Protein AF-A0A5E4HGG9-F1 (afdb_monomer_lite)

Sequence (114 aa):
MRVQVVLLFLALVVYSSGCTEQEGAPNTVVNAMESGNPNACSDLKEDSIRDACYSAAAIGNLSVDYCMRVKSDQSRNICIMGVAIGTLDEGACGRISDANQQKSCRESVQAAHG

pLDDT: mean 83.94, std 16.41, range [47.72, 98.5]

Secondary structure (DSSP, 8-state):
-HHHHHHHHHHHHHHHT---------HHHHHHHHT--GGGGTT--SHHHHHHHHHHHHHHTT-HHHHTT--SHHHHHHHHHHHHHHHT-HHHHTT-SSHHHHHHHHHHHHHH--

Foldseek 3Di:
DVVVVVVVVVVVVVVVPPDDPPPDDPVLLVCLLVVLDLVSLPPDP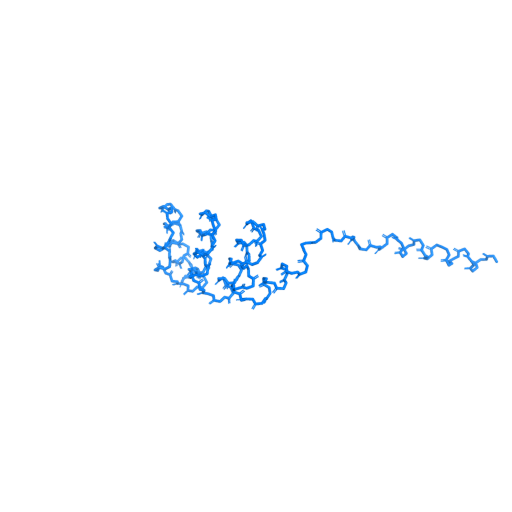DLVSSLVSLLSSCLVVLHLVSLVVRPDLVSSLVSLLSSCLSVLPLVSLVPRPDPVSSVVSNVNSVVSVD

Radius of gyration: 22.22 Å; chains: 1; bounding box: 48×50×53 Å

Structure (mmCIF, N/CA/C/O backbone):
data_AF-A0A5E4HGG9-F1
#
_entry.id   AF-A0A5E4HGG9-F1
#
loop_
_atom_site.group_PDB
_atom_site.id
_atom_site.type_symbol
_atom_site.label_atom_id
_atom_site.label_alt_id
_atom_site.label_comp_id
_atom_site.label_asym_id
_atom_site.label_entity_id
_atom_site.label_seq_id
_atom_site.pdbx_PDB_ins_code
_atom_site.Cartn_x
_atom_site.Cartn_y
_atom_site.Cartn_z
_atom_site.occupancy
_atom_site.B_iso_or_equiv
_atom_site.auth_seq_id
_atom_site.auth_comp_id
_atom_site.auth_asym_id
_atom_site.auth_atom_id
_atom_site.pdbx_PDB_model_num
ATOM 1 N N . MET A 1 1 ? 30.608 42.044 -39.232 1.00 50.75 1 MET A N 1
ATOM 2 C CA . MET A 1 1 ? 31.144 41.663 -37.903 1.00 50.75 1 MET A CA 1
ATOM 3 C C . MET A 1 1 ? 30.135 41.762 -36.756 1.00 50.75 1 MET A C 1
ATOM 5 O O . MET A 1 1 ? 30.133 40.858 -35.939 1.00 50.75 1 MET A O 1
ATOM 9 N N . ARG A 1 2 ? 29.248 42.772 -36.672 1.00 55.91 2 ARG A N 1
ATOM 10 C CA . ARG A 1 2 ? 28.297 42.896 -35.537 1.00 55.91 2 ARG A CA 1
ATOM 11 C C . ARG A 1 2 ? 27.174 41.844 -35.506 1.00 55.91 2 ARG A C 1
ATOM 13 O O . ARG A 1 2 ? 26.787 41.419 -34.430 1.00 55.91 2 ARG A O 1
ATOM 20 N N . VAL A 1 3 ? 26.707 41.372 -36.665 1.00 52.34 3 VAL A N 1
ATOM 21 C CA . VAL A 1 3 ? 25.608 40.384 -36.759 1.00 52.34 3 VAL A CA 1
ATOM 22 C C . VAL A 1 3 ? 26.063 38.962 -36.39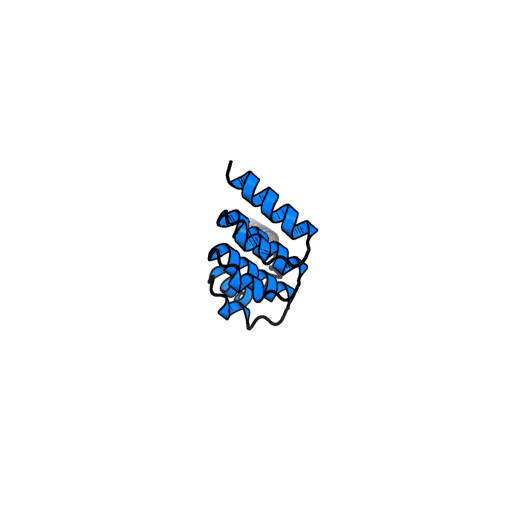6 1.00 52.34 3 VAL A C 1
ATOM 24 O O . VAL A 1 3 ? 25.344 38.245 -35.711 1.00 52.34 3 VAL A O 1
ATOM 27 N N . GLN A 1 4 ? 27.286 38.570 -36.776 1.00 51.69 4 GLN A N 1
ATOM 28 C CA . GLN A 1 4 ? 27.845 37.248 -36.446 1.00 51.69 4 GLN A CA 1
ATOM 29 C C . GLN A 1 4 ? 28.093 37.064 -34.942 1.00 51.69 4 GLN A C 1
ATOM 31 O O . GLN A 1 4 ? 27.895 35.971 -34.427 1.00 51.69 4 GLN A O 1
ATOM 36 N N . VAL A 1 5 ? 28.477 38.129 -34.230 1.00 58.06 5 VAL A N 1
ATOM 37 C CA . VAL A 1 5 ? 28.688 38.079 -32.774 1.00 58.06 5 VAL A CA 1
ATOM 38 C C . VAL A 1 5 ? 27.352 37.918 -32.042 1.00 58.06 5 VAL A C 1
ATOM 40 O O . VAL A 1 5 ? 27.247 37.083 -31.153 1.00 58.06 5 VAL A O 1
ATOM 43 N N . VAL A 1 6 ? 26.302 38.630 -32.468 1.00 59.97 6 VAL A N 1
ATOM 44 C CA . VAL A 1 6 ? 24.954 38.511 -31.879 1.00 59.97 6 VAL A CA 1
ATOM 45 C C . VAL A 1 6 ? 24.383 37.098 -32.053 1.00 59.97 6 VAL A C 1
ATOM 47 O O . VAL A 1 6 ? 23.815 36.554 -31.111 1.00 59.97 6 VAL A O 1
ATOM 50 N N . LEU A 1 7 ? 24.594 36.464 -33.212 1.00 57.25 7 LEU A N 1
ATOM 51 C CA . LEU A 1 7 ? 24.141 35.090 -33.465 1.00 57.25 7 LEU A CA 1
ATOM 52 C C . LEU A 1 7 ? 24.862 34.049 -32.590 1.00 57.25 7 LEU A C 1
ATOM 54 O O . LEU A 1 7 ? 24.225 33.110 -32.119 1.00 57.25 7 LEU A O 1
ATOM 58 N N . LEU A 1 8 ? 26.159 34.234 -32.322 1.00 59.91 8 LEU A N 1
ATOM 59 C CA . LEU A 1 8 ? 26.933 33.342 -31.448 1.00 59.91 8 LEU A CA 1
ATOM 60 C C . LEU A 1 8 ? 26.523 33.466 -29.973 1.00 59.91 8 LEU A C 1
ATOM 62 O O . LEU A 1 8 ? 26.427 32.458 -29.277 1.00 59.91 8 LEU A O 1
ATOM 66 N N . PHE A 1 9 ? 26.227 34.680 -29.504 1.00 61.81 9 PHE A N 1
ATOM 67 C CA . PHE A 1 9 ? 25.730 34.891 -28.141 1.00 61.81 9 PHE A CA 1
ATOM 68 C C . PHE A 1 9 ? 24.326 34.309 -27.938 1.00 61.81 9 PHE A C 1
ATOM 70 O O . PHE A 1 9 ? 24.077 33.684 -26.912 1.00 61.81 9 PHE A O 1
ATOM 77 N N . LEU A 1 10 ? 23.427 34.441 -28.920 1.00 60.06 10 LEU A N 1
ATOM 78 C CA . LEU A 1 10 ? 22.092 33.837 -28.846 1.00 60.06 10 LEU A CA 1
ATOM 79 C C . LEU A 1 10 ? 22.155 32.302 -28.819 1.00 60.06 10 LEU A C 1
ATOM 81 O O . LEU A 1 10 ? 21.431 31.683 -28.046 1.00 60.06 10 LEU A O 1
ATOM 85 N N . ALA A 1 11 ? 23.060 31.689 -29.587 1.00 60.66 11 ALA A N 1
ATOM 86 C CA . ALA A 1 11 ? 23.258 30.239 -29.568 1.00 60.66 11 ALA A CA 1
ATOM 87 C C . ALA A 1 11 ? 23.762 29.722 -28.204 1.00 60.66 11 ALA A C 1
ATOM 89 O O . ALA A 1 11 ? 23.325 28.668 -27.750 1.00 60.66 11 ALA A O 1
ATOM 90 N N . LEU A 1 12 ? 24.626 30.480 -27.517 1.00 59.38 12 LEU A N 1
ATOM 91 C CA . LEU A 1 12 ? 25.110 30.138 -26.172 1.00 59.38 12 LEU A CA 1
ATOM 92 C C . LEU A 1 12 ? 24.018 30.260 -25.100 1.00 59.38 12 LEU A C 1
ATOM 94 O O . LEU A 1 12 ? 23.966 29.432 -24.195 1.00 59.38 12 LEU A O 1
ATOM 98 N N . VAL A 1 13 ? 23.119 31.243 -25.222 1.00 59.41 13 VAL A N 1
ATOM 99 C CA . VAL A 1 13 ? 21.972 31.402 -24.308 1.00 59.41 13 VAL A CA 1
ATOM 100 C C . VAL A 1 13 ? 20.960 30.265 -24.488 1.00 59.41 13 VAL A C 1
ATOM 102 O O . VAL A 1 13 ? 20.422 29.765 -23.499 1.00 59.41 13 VAL A O 1
ATOM 105 N N . VAL A 1 14 ? 20.744 29.805 -25.727 1.00 58.41 14 VAL A N 1
ATOM 106 C CA . VAL A 1 14 ? 19.931 28.611 -26.029 1.00 58.41 14 VAL A CA 1
ATOM 107 C C . VAL A 1 14 ? 20.588 27.342 -25.469 1.00 58.41 14 VAL A C 1
ATOM 109 O O . VAL A 1 14 ? 19.897 26.478 -24.941 1.00 58.41 14 VAL A O 1
ATOM 112 N N . TYR A 1 15 ? 21.922 27.256 -25.490 1.00 58.97 15 TYR A N 1
ATOM 113 C CA . TYR A 1 15 ? 22.666 26.136 -24.901 1.00 58.97 15 TYR A CA 1
ATOM 114 C C . TYR A 1 15 ? 22.587 26.107 -23.362 1.00 58.97 15 TYR A C 1
ATOM 116 O O . TYR A 1 15 ? 22.478 25.038 -22.771 1.00 58.97 15 TYR A O 1
ATOM 124 N N . SER A 1 16 ? 22.577 27.267 -22.692 1.00 56.78 16 SER A N 1
ATOM 125 C CA . SER A 1 16 ? 22.433 27.351 -21.227 1.00 56.78 16 SER A CA 1
ATOM 126 C C . SER A 1 16 ? 20.990 27.252 -20.723 1.00 56.78 16 SER A C 1
ATOM 128 O O . SER A 1 16 ? 20.773 27.173 -19.518 1.00 56.78 16 SER A O 1
ATOM 130 N N . SER A 1 17 ? 20.003 27.298 -21.622 1.00 55.00 17 SER A N 1
ATOM 131 C CA . SER A 1 17 ? 18.585 27.078 -21.303 1.00 55.00 17 SER A CA 1
ATOM 132 C C . SER A 1 17 ? 18.118 25.663 -21.650 1.00 55.00 17 SER A C 1
ATOM 134 O O . SER A 1 17 ? 16.919 25.388 -21.613 1.00 55.00 17 SER A O 1
ATOM 136 N N . GLY A 1 18 ? 19.060 24.749 -21.920 1.00 56.97 18 GLY A N 1
ATOM 137 C CA . GLY A 1 18 ? 18.787 23.320 -21.960 1.00 56.97 18 GLY A CA 1
ATOM 138 C C . GLY A 1 18 ? 18.198 22.868 -20.627 1.00 56.97 18 GLY A C 1
ATOM 139 O O . GLY A 1 18 ? 18.915 22.727 -19.636 1.00 56.97 18 GLY A O 1
ATOM 140 N N . CYS A 1 19 ? 16.877 22.680 -20.596 1.00 59.19 19 CYS A N 1
ATOM 141 C CA . CYS A 1 19 ? 16.211 21.949 -19.534 1.00 59.19 19 CYS A CA 1
ATOM 142 C C . CYS A 1 19 ? 16.890 20.587 -19.400 1.00 59.19 19 CYS A C 1
ATOM 144 O O . CYS A 1 19 ? 17.190 19.927 -20.393 1.00 59.19 19 CYS A O 1
ATOM 146 N N . THR A 1 20 ? 17.163 20.241 -18.150 1.00 55.56 20 THR A N 1
ATOM 147 C CA . THR A 1 20 ? 17.889 19.066 -17.690 1.00 55.56 20 THR A CA 1
ATOM 148 C C . THR A 1 20 ? 17.561 17.833 -18.522 1.00 55.56 20 THR A C 1
ATOM 150 O O . THR A 1 20 ? 16.386 17.499 -18.681 1.00 55.56 20 THR A O 1
ATOM 153 N N . GLU A 1 21 ? 18.593 17.136 -18.992 1.00 49.59 21 GLU A N 1
ATOM 154 C CA . GLU A 1 21 ? 18.494 15.728 -19.351 1.00 49.59 21 GLU A CA 1
ATOM 155 C C . GLU A 1 21 ? 17.929 15.025 -18.117 1.00 49.59 21 GLU A C 1
ATOM 157 O O . GLU A 1 21 ? 18.571 14.895 -17.075 1.00 49.59 21 GLU A O 1
ATOM 162 N N . GLN A 1 22 ? 16.630 14.767 -18.179 1.00 47.72 22 GLN A N 1
ATOM 163 C CA . GLN A 1 22 ? 15.911 14.096 -17.132 1.00 47.72 22 GLN A CA 1
ATOM 164 C C . GLN A 1 22 ? 16.450 12.672 -17.161 1.00 47.72 22 GLN A C 1
ATOM 166 O O . GLN A 1 22 ? 16.086 11.885 -18.032 1.00 47.72 22 GLN A O 1
ATOM 171 N N . GLU A 1 23 ? 17.298 12.340 -16.189 1.00 52.84 23 GLU A N 1
ATOM 172 C CA . GLU A 1 23 ? 17.453 10.983 -15.657 1.00 52.84 23 GLU A CA 1
ATOM 173 C C . GLU A 1 23 ? 16.082 10.580 -15.067 1.00 52.84 23 GLU A C 1
ATOM 175 O O . GLU A 1 23 ? 15.874 10.467 -13.861 1.00 52.84 23 GLU A O 1
ATOM 180 N N . GLY A 1 24 ? 15.070 10.544 -15.930 1.00 56.66 24 GLY A N 1
ATOM 181 C CA . GLY A 1 24 ? 13.685 10.283 -15.617 1.00 56.66 24 GLY A CA 1
ATOM 182 C C . GLY A 1 24 ? 13.454 8.800 -15.670 1.00 56.66 24 GLY A C 1
ATOM 183 O O . GLY A 1 24 ? 14.034 8.097 -16.500 1.00 56.66 24 GLY A O 1
ATOM 184 N N . ALA A 1 25 ? 12.570 8.334 -14.794 1.00 57.16 25 ALA A N 1
ATOM 185 C CA . ALA A 1 25 ? 12.053 6.983 -14.867 1.00 57.16 25 ALA A CA 1
ATOM 186 C C . ALA A 1 25 ? 11.688 6.639 -16.329 1.00 57.16 25 ALA A C 1
ATOM 188 O O . ALA A 1 25 ? 11.099 7.477 -17.019 1.00 57.16 25 ALA A O 1
ATOM 189 N N . PRO A 1 26 ? 12.043 5.438 -16.820 1.00 66.69 26 PRO A N 1
ATOM 190 C CA . PRO A 1 26 ? 11.797 5.068 -18.207 1.00 66.69 26 PRO A CA 1
ATOM 191 C C . PRO A 1 26 ? 10.314 5.244 -18.552 1.00 66.69 26 PRO A C 1
ATOM 193 O O . PRO A 1 26 ? 9.456 4.939 -17.726 1.00 66.69 26 PRO A O 1
ATOM 196 N N . ASN A 1 27 ? 10.000 5.691 -19.775 1.00 68.62 27 ASN A N 1
ATOM 197 C CA . ASN A 1 27 ? 8.626 5.982 -20.230 1.00 68.62 27 ASN A CA 1
ATOM 198 C C . ASN A 1 27 ? 7.630 4.840 -19.950 1.00 68.62 27 ASN A C 1
ATOM 200 O O . ASN A 1 27 ? 6.442 5.072 -19.756 1.00 68.62 27 ASN A O 1
ATOM 204 N N . THR A 1 28 ? 8.112 3.598 -19.884 1.00 68.62 28 THR A N 1
ATOM 205 C CA . THR A 1 28 ? 7.324 2.420 -19.501 1.00 68.62 28 THR A CA 1
ATOM 206 C C . THR A 1 28 ? 6.730 2.520 -18.094 1.00 68.62 28 THR A C 1
ATOM 208 O O . THR A 1 28 ? 5.618 2.057 -17.877 1.00 68.62 28 THR A O 1
ATOM 211 N N . VAL A 1 29 ? 7.444 3.130 -17.145 1.00 70.50 29 VAL A N 1
ATOM 212 C CA . VAL A 1 29 ? 6.993 3.356 -15.763 1.00 70.50 29 VAL A CA 1
ATOM 213 C C . VAL A 1 29 ? 5.874 4.386 -15.729 1.00 70.50 29 VAL A C 1
ATOM 215 O O . VAL A 1 29 ? 4.842 4.140 -15.110 1.00 70.50 29 VAL A O 1
ATOM 218 N N . VAL A 1 30 ? 6.063 5.507 -16.431 1.00 73.75 30 VAL A N 1
ATOM 219 C CA . VAL A 1 30 ? 5.064 6.580 -16.526 1.00 73.75 30 VAL A CA 1
ATOM 220 C C . VAL A 1 30 ? 3.784 6.038 -17.156 1.00 73.75 30 VAL A C 1
ATOM 222 O O . VAL A 1 30 ? 2.721 6.124 -16.551 1.00 73.75 30 VAL A O 1
ATOM 225 N N . ASN A 1 31 ? 3.902 5.344 -18.289 1.00 75.75 31 ASN A N 1
ATOM 226 C CA . ASN A 1 31 ? 2.760 4.730 -18.962 1.00 75.75 31 ASN A CA 1
ATOM 227 C C . ASN A 1 31 ? 2.037 3.706 -18.073 1.00 75.75 31 ASN A C 1
ATOM 229 O O . ASN A 1 31 ? 0.810 3.642 -18.081 1.00 75.75 31 ASN A O 1
ATOM 233 N N . ALA A 1 32 ? 2.775 2.898 -17.303 1.00 74.00 32 ALA A N 1
ATOM 234 C CA . ALA A 1 32 ? 2.167 1.918 -16.408 1.00 74.00 32 ALA A CA 1
ATOM 235 C C . ALA A 1 32 ? 1.355 2.601 -15.293 1.00 74.00 32 ALA A C 1
ATOM 237 O O . ALA A 1 32 ? 0.219 2.198 -15.045 1.00 74.00 32 ALA A O 1
ATOM 238 N N . MET A 1 33 ? 1.889 3.666 -14.687 1.00 76.75 33 MET A N 1
ATOM 239 C CA . MET A 1 33 ? 1.196 4.445 -13.652 1.00 76.75 33 MET A CA 1
ATOM 240 C C . MET A 1 33 ? -0.018 5.206 -14.201 1.00 76.75 33 MET A C 1
ATOM 242 O O . MET A 1 33 ? -1.084 5.173 -13.591 1.00 76.75 33 MET A O 1
ATOM 246 N N . GLU A 1 34 ? 0.114 5.845 -15.365 1.00 77.50 34 GLU A N 1
ATOM 247 C CA . GLU A 1 34 ? -0.961 6.617 -16.004 1.00 77.50 34 GLU A CA 1
ATOM 248 C C . GLU A 1 34 ? -2.088 5.736 -16.544 1.00 77.50 34 GLU A C 1
ATOM 250 O O . GLU A 1 34 ? -3.242 6.159 -16.584 1.00 77.50 34 GLU A O 1
ATOM 255 N N . SER A 1 35 ? -1.783 4.495 -16.933 1.00 78.81 35 SER A N 1
ATOM 256 C CA . SER A 1 35 ? -2.795 3.583 -17.470 1.00 78.81 35 SER A CA 1
ATOM 257 C C . SER A 1 35 ? -3.882 3.209 -16.458 1.00 78.81 35 SER A C 1
ATOM 259 O O . SER A 1 35 ? -4.934 2.713 -16.860 1.00 78.81 35 SER A O 1
ATOM 261 N N . GLY A 1 36 ? -3.607 3.345 -15.153 1.00 76.75 36 GLY A N 1
ATOM 262 C CA . GLY A 1 36 ? -4.458 2.816 -14.085 1.00 76.75 36 GLY A CA 1
ATOM 263 C C . GLY A 1 36 ? -4.661 1.295 -14.155 1.00 76.75 36 GLY A C 1
ATOM 264 O O . GLY A 1 36 ? -5.455 0.749 -13.393 1.00 76.75 36 GLY A O 1
ATOM 265 N N . ASN A 1 37 ? -3.966 0.594 -15.057 1.00 84.56 37 ASN A N 1
ATOM 266 C CA . ASN A 1 37 ? -4.098 -0.837 -15.262 1.00 84.56 37 ASN A CA 1
ATOM 267 C C . ASN A 1 37 ? -3.053 -1.562 -14.403 1.00 84.56 37 ASN A C 1
ATOM 269 O O . ASN A 1 37 ? -1.865 -1.529 -14.732 1.00 84.56 37 ASN A O 1
ATOM 273 N N . PRO A 1 38 ? -3.457 -2.291 -13.348 1.00 83.31 38 PRO A N 1
ATOM 274 C CA . PRO A 1 38 ? -2.508 -2.973 -12.470 1.00 83.31 38 PRO A CA 1
ATOM 275 C C . PRO A 1 38 ? -1.678 -4.028 -13.212 1.00 83.31 38 PRO A C 1
ATOM 277 O O . PRO A 1 38 ? -0.575 -4.352 -12.784 1.00 83.31 38 PRO A O 1
ATOM 280 N N . ASN A 1 39 ? -2.163 -4.574 -14.330 1.00 87.81 39 ASN A N 1
ATOM 281 C CA . ASN A 1 39 ? -1.402 -5.563 -15.090 1.00 87.81 39 ASN A CA 1
ATOM 282 C C . ASN A 1 39 ? -0.199 -4.940 -15.811 1.00 87.81 39 ASN A C 1
ATOM 284 O O . ASN A 1 39 ? 0.771 -5.643 -16.045 1.00 87.81 39 ASN A O 1
ATOM 288 N N . ALA A 1 40 ? -0.202 -3.633 -16.096 1.00 88.88 40 ALA A N 1
ATOM 289 C CA . ALA A 1 40 ? 0.973 -2.963 -16.655 1.00 88.88 40 ALA A CA 1
ATOM 290 C C . ALA A 1 40 ? 2.142 -2.899 -15.651 1.00 88.88 40 ALA A C 1
ATOM 292 O O . ALA A 1 40 ? 3.301 -2.793 -16.044 1.00 88.88 40 ALA A O 1
ATOM 293 N N . CYS A 1 41 ? 1.854 -2.998 -14.348 1.00 91.06 41 CYS A N 1
ATOM 294 C CA . CYS A 1 41 ? 2.870 -2.952 -13.304 1.00 91.06 41 CYS A CA 1
ATOM 295 C C . CYS A 1 41 ? 3.662 -4.264 -13.179 1.00 91.06 41 CYS A C 1
ATOM 297 O O . CYS A 1 41 ? 4.781 -4.241 -12.671 1.00 91.06 41 CYS A O 1
ATOM 299 N N . SER A 1 42 ? 3.130 -5.416 -13.614 1.00 90.75 42 SER A N 1
ATOM 300 C CA . SER A 1 42 ? 3.781 -6.719 -13.380 1.00 90.75 42 SER A CA 1
ATOM 301 C C . SER A 1 42 ? 5.159 -6.841 -14.019 1.00 90.75 42 SER A C 1
ATOM 303 O O . SER A 1 42 ? 6.016 -7.545 -13.486 1.00 90.75 42 SER A O 1
ATOM 305 N N . ASP A 1 43 ? 5.376 -6.124 -15.117 1.00 88.88 43 ASP A N 1
ATOM 306 C CA . ASP A 1 43 ? 6.583 -6.232 -15.936 1.00 88.88 43 ASP A CA 1
ATOM 307 C C . ASP A 1 43 ? 7.722 -5.335 -15.420 1.00 88.88 43 ASP A C 1
ATOM 309 O O . ASP A 1 43 ? 8.854 -5.380 -15.913 1.00 88.88 43 ASP A O 1
ATOM 313 N N . LEU A 1 44 ? 7.446 -4.528 -14.389 1.00 88.19 44 LEU A N 1
ATOM 314 C CA . LEU A 1 44 ? 8.418 -3.644 -13.760 1.00 88.19 44 LEU A CA 1
ATOM 315 C C . LEU A 1 44 ? 9.375 -4.449 -12.868 1.00 88.19 44 LEU A C 1
ATOM 317 O O . LEU A 1 44 ? 8.981 -5.101 -11.894 1.00 88.19 44 LEU A O 1
ATOM 321 N N . LYS A 1 45 ? 10.666 -4.388 -13.215 1.00 89.12 45 LYS A N 1
ATOM 322 C CA . LYS A 1 45 ? 11.729 -5.155 -12.547 1.00 89.12 45 LYS A CA 1
ATOM 323 C C . LYS A 1 45 ? 12.061 -4.635 -11.155 1.00 89.12 45 LYS A C 1
ATOM 325 O O . LYS A 1 45 ? 12.359 -5.431 -10.271 1.00 89.12 45 LYS A O 1
ATOM 330 N N . GLU A 1 46 ? 12.046 -3.319 -10.972 1.00 90.00 46 GLU A N 1
ATOM 331 C CA . GLU A 1 46 ? 12.395 -2.711 -9.693 1.00 90.00 46 GLU A CA 1
ATOM 332 C C . GLU A 1 46 ? 11.200 -2.773 -8.739 1.00 90.00 46 GLU A C 1
ATOM 334 O O . GLU A 1 46 ? 10.120 -2.266 -9.046 1.00 90.00 46 GLU A O 1
ATOM 339 N N . ASP A 1 47 ? 11.391 -3.419 -7.587 1.00 91.81 47 ASP A N 1
ATOM 340 C CA . ASP A 1 47 ? 10.314 -3.690 -6.632 1.00 91.81 47 ASP A CA 1
ATOM 341 C C . ASP A 1 47 ? 9.677 -2.399 -6.094 1.00 91.81 47 ASP A C 1
ATOM 343 O O . ASP A 1 47 ? 8.455 -2.324 -6.026 1.00 91.81 47 ASP A O 1
ATOM 347 N N . SER A 1 48 ? 10.475 -1.368 -5.802 1.00 91.06 48 SER A N 1
ATOM 348 C CA . SER A 1 48 ? 10.010 -0.041 -5.361 1.00 91.06 48 SER A CA 1
ATOM 349 C C . SER A 1 48 ? 9.096 0.625 -6.399 1.00 91.06 48 SER A C 1
ATOM 351 O O . SER A 1 48 ? 8.006 1.093 -6.068 1.00 91.06 48 SER A O 1
ATOM 353 N N . ILE A 1 49 ? 9.514 0.629 -7.667 1.00 90.38 49 ILE A N 1
ATOM 354 C CA . ILE A 1 49 ? 8.772 1.222 -8.784 1.00 90.38 49 ILE A CA 1
ATOM 355 C C . ILE A 1 49 ? 7.494 0.428 -9.045 1.00 90.38 49 ILE A C 1
ATOM 357 O O . ILE A 1 49 ? 6.424 1.005 -9.244 1.00 90.38 49 ILE A O 1
ATOM 361 N N . ARG A 1 50 ? 7.586 -0.903 -9.021 1.00 92.94 50 ARG A N 1
ATOM 362 C CA . ARG A 1 50 ? 6.430 -1.776 -9.204 1.00 92.94 50 ARG A CA 1
ATOM 363 C C . ARG A 1 50 ? 5.391 -1.578 -8.103 1.00 92.94 50 ARG A C 1
ATOM 365 O O . ARG A 1 50 ? 4.203 -1.467 -8.397 1.00 92.94 50 ARG A O 1
ATOM 372 N N . ASP A 1 51 ? 5.833 -1.511 -6.855 1.00 95.44 51 ASP A N 1
ATOM 373 C CA . ASP A 1 51 ? 4.982 -1.279 -5.690 1.00 95.44 51 ASP A CA 1
ATOM 374 C C . ASP A 1 51 ? 4.300 0.098 -5.764 1.00 95.44 51 ASP A C 1
ATOM 376 O O . ASP A 1 51 ? 3.097 0.211 -5.507 1.00 95.44 51 ASP A O 1
ATOM 380 N N . ALA A 1 52 ? 5.028 1.136 -6.192 1.00 92.81 52 ALA A N 1
ATOM 381 C CA . ALA A 1 52 ? 4.459 2.458 -6.450 1.00 92.81 52 ALA A CA 1
ATOM 382 C C . ALA A 1 52 ? 3.409 2.426 -7.575 1.00 92.81 52 ALA A C 1
ATOM 384 O O . ALA A 1 52 ? 2.346 3.026 -7.433 1.00 92.81 52 ALA A O 1
ATOM 385 N N . CYS A 1 53 ? 3.661 1.678 -8.654 1.00 94.62 53 CYS A N 1
ATOM 386 C CA . CYS A 1 53 ? 2.716 1.503 -9.757 1.00 94.62 53 CYS A CA 1
ATOM 387 C C . CYS A 1 53 ? 1.414 0.838 -9.297 1.00 94.62 53 CYS A C 1
ATOM 389 O O . CYS A 1 53 ? 0.329 1.367 -9.540 1.00 94.62 53 CYS A O 1
ATOM 391 N N . TYR A 1 54 ? 1.505 -0.276 -8.561 1.00 96.25 54 TYR A N 1
ATOM 392 C CA . TYR A 1 54 ? 0.322 -0.927 -7.995 1.00 96.25 54 TYR A CA 1
ATOM 393 C C . TYR A 1 54 ? -0.436 -0.014 -7.032 1.00 96.25 54 TYR A C 1
ATOM 395 O O . TYR A 1 54 ? -1.664 -0.015 -7.044 1.00 96.25 54 TYR A O 1
ATOM 403 N N . SER A 1 55 ? 0.279 0.788 -6.241 1.00 95.12 55 SER A N 1
ATOM 404 C CA . SER A 1 55 ? -0.342 1.737 -5.314 1.00 95.12 55 SER A CA 1
ATOM 405 C C . SER A 1 55 ? -1.086 2.855 -6.045 1.00 95.12 55 SER A C 1
ATOM 407 O O . SER A 1 55 ? -2.221 3.168 -5.693 1.00 95.12 55 SER A O 1
ATOM 409 N N . ALA A 1 56 ? -0.492 3.411 -7.102 1.00 93.69 56 ALA A N 1
ATOM 410 C CA . ALA A 1 56 ? -1.141 4.408 -7.946 1.00 93.69 56 ALA A CA 1
ATOM 411 C C . ALA A 1 56 ? -2.395 3.836 -8.626 1.00 93.69 56 ALA A C 1
ATOM 413 O O . ALA A 1 56 ? -3.458 4.453 -8.571 1.00 93.69 56 ALA A O 1
ATOM 414 N N . ALA A 1 57 ? -2.306 2.625 -9.189 1.00 94.38 57 ALA A N 1
ATOM 415 C CA . ALA A 1 57 ? -3.453 1.941 -9.779 1.00 94.38 57 ALA A CA 1
ATOM 416 C C . ALA A 1 57 ? -4.553 1.666 -8.738 1.00 94.38 57 ALA A C 1
ATOM 418 O O . ALA A 1 57 ? -5.731 1.860 -9.029 1.00 94.38 57 ALA A O 1
ATOM 419 N N . ALA A 1 58 ? -4.191 1.249 -7.522 1.00 96.00 58 ALA A N 1
ATOM 420 C CA . ALA A 1 58 ? -5.136 1.014 -6.434 1.00 96.00 58 ALA A CA 1
ATOM 421 C C . ALA A 1 58 ? -5.900 2.280 -6.047 1.00 96.00 58 ALA A C 1
ATOM 423 O O . ALA A 1 58 ? -7.122 2.244 -5.962 1.00 96.00 58 ALA A O 1
ATOM 424 N N . ILE A 1 59 ? -5.194 3.397 -5.857 1.00 93.81 59 ILE A N 1
ATOM 425 C CA . ILE A 1 59 ? -5.798 4.680 -5.481 1.00 93.81 59 ILE A CA 1
ATOM 426 C C . ILE A 1 59 ? -6.658 5.221 -6.626 1.00 93.81 59 ILE A C 1
ATOM 428 O O . ILE A 1 59 ? -7.802 5.599 -6.397 1.00 93.81 59 ILE A O 1
ATOM 432 N N . GLY A 1 60 ? -6.152 5.199 -7.863 1.00 92.12 60 GLY A N 1
ATOM 433 C CA . GLY A 1 60 ? -6.886 5.689 -9.033 1.00 92.12 60 GLY A CA 1
ATOM 434 C C . GLY A 1 60 ? -8.169 4.907 -9.328 1.00 92.12 60 GLY A C 1
ATOM 435 O O . GLY A 1 60 ? -9.141 5.485 -9.804 1.00 92.12 60 GLY A O 1
ATOM 436 N N . ASN A 1 61 ? -8.197 3.610 -9.005 1.00 93.62 61 ASN A N 1
ATOM 437 C CA . ASN A 1 61 ? -9.380 2.758 -9.168 1.00 93.62 61 ASN A CA 1
ATOM 438 C C . ASN A 1 61 ? -10.161 2.539 -7.866 1.00 93.62 61 ASN A C 1
ATOM 440 O O . ASN A 1 61 ? -11.137 1.790 -7.872 1.00 93.62 61 ASN A O 1
ATOM 444 N N . LEU A 1 62 ? -9.716 3.126 -6.750 1.00 95.31 62 LEU A N 1
ATOM 445 C CA . LEU A 1 62 ? -10.274 2.899 -5.416 1.00 95.31 62 LEU A CA 1
ATOM 446 C C . LEU A 1 62 ? -10.405 1.401 -5.057 1.00 95.31 62 LEU A C 1
ATOM 448 O O . LEU A 1 62 ? -11.383 0.966 -4.453 1.00 95.31 62 LEU A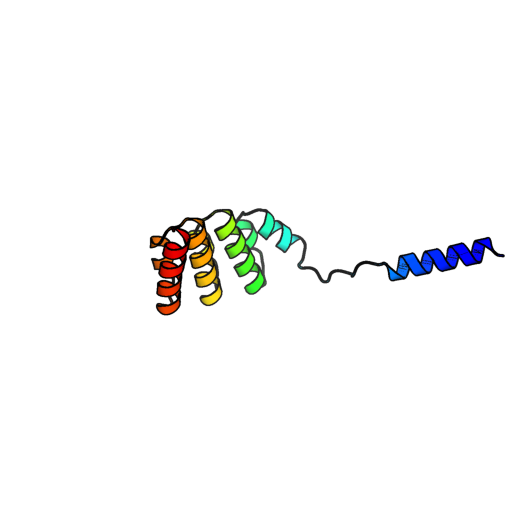 O 1
ATOM 452 N N . SER A 1 63 ? -9.413 0.589 -5.440 1.00 95.81 63 SER A N 1
ATOM 453 C CA . SER A 1 63 ? -9.428 -0.868 -5.269 1.00 95.81 63 SER A CA 1
ATOM 454 C C . SER A 1 63 ? -8.311 -1.351 -4.350 1.00 95.81 63 SER A C 1
ATOM 456 O O . SER A 1 63 ? -7.133 -1.378 -4.712 1.00 95.81 63 SER A O 1
ATOM 458 N N . VAL A 1 64 ? -8.695 -1.827 -3.165 1.00 96.44 64 VAL A N 1
ATOM 459 C CA . VAL A 1 64 ? -7.757 -2.371 -2.171 1.00 96.44 64 VAL A CA 1
ATOM 460 C C . VAL A 1 64 ? -7.081 -3.661 -2.656 1.00 96.44 64 VAL A C 1
ATOM 462 O O . VAL A 1 64 ? -5.976 -3.994 -2.229 1.00 96.44 64 VAL A O 1
ATOM 465 N N . ASP A 1 65 ? -7.697 -4.390 -3.588 1.00 95.50 65 ASP A N 1
ATOM 466 C CA . ASP A 1 65 ? -7.123 -5.629 -4.121 1.00 95.50 65 ASP A CA 1
ATOM 467 C C . ASP A 1 65 ? -5.829 -5.390 -4.899 1.00 95.50 65 ASP A C 1
ATOM 469 O O . ASP A 1 65 ? -4.946 -6.249 -4.910 1.00 95.50 65 ASP A O 1
ATOM 473 N N . TYR A 1 66 ? -5.664 -4.208 -5.491 1.00 95.94 66 TYR A N 1
ATOM 474 C CA . TYR A 1 66 ? -4.419 -3.846 -6.164 1.00 95.94 66 TYR A CA 1
ATOM 475 C C . TYR A 1 66 ? -3.305 -3.550 -5.154 1.00 95.94 66 TYR A C 1
ATOM 477 O O . TYR A 1 66 ? -2.162 -3.938 -5.396 1.00 95.94 66 TYR A O 1
ATOM 485 N N . CYS A 1 67 ? -3.634 -3.010 -3.973 1.00 97.06 67 CYS A N 1
ATOM 486 C CA . CYS A 1 67 ? -2.670 -2.872 -2.878 1.00 97.06 67 CYS A CA 1
ATOM 487 C C . CYS A 1 67 ? -2.101 -4.225 -2.435 1.00 97.06 67 CYS A C 1
ATOM 489 O O . CYS A 1 67 ? -0.944 -4.300 -2.039 1.00 97.06 67 CYS A O 1
ATOM 491 N N . MET A 1 68 ? -2.854 -5.324 -2.548 1.00 96.50 68 MET A N 1
ATOM 492 C CA . MET A 1 68 ? -2.343 -6.652 -2.176 1.00 96.50 68 MET A CA 1
ATOM 493 C C . MET A 1 68 ? -1.206 -7.154 -3.068 1.00 96.50 68 MET A C 1
ATOM 495 O O . MET A 1 68 ? -0.523 -8.105 -2.696 1.00 96.50 68 MET A O 1
ATOM 499 N N . ARG A 1 69 ? -0.994 -6.535 -4.235 1.00 96.00 69 ARG A N 1
ATOM 500 C CA . ARG A 1 69 ? 0.127 -6.850 -5.131 1.00 96.00 69 ARG A CA 1
ATOM 501 C C . ARG A 1 69 ? 1.417 -6.114 -4.756 1.00 96.00 69 ARG A C 1
ATOM 503 O O . ARG A 1 69 ? 2.469 -6.429 -5.309 1.00 96.00 69 ARG A O 1
ATOM 510 N N . VAL A 1 70 ? 1.342 -5.166 -3.820 1.00 96.44 70 VAL A N 1
ATOM 511 C CA . VAL A 1 70 ? 2.488 -4.440 -3.267 1.00 96.44 70 VAL A CA 1
ATOM 512 C C . VAL A 1 70 ? 3.264 -5.364 -2.330 1.00 96.44 70 VAL A C 1
ATOM 514 O O . VAL A 1 70 ? 2.711 -5.894 -1.357 1.00 96.44 70 VAL A O 1
ATOM 517 N N . LYS A 1 71 ? 4.552 -5.567 -2.622 1.00 96.06 71 LYS A N 1
ATOM 518 C CA . LYS A 1 71 ? 5.406 -6.480 -1.854 1.00 96.06 71 LYS A CA 1
ATOM 519 C C . LYS A 1 71 ? 5.788 -5.908 -0.496 1.00 96.06 71 LYS A C 1
ATOM 521 O O . LYS A 1 71 ? 5.730 -6.626 0.497 1.00 96.06 71 LYS A O 1
ATOM 526 N N . SER A 1 72 ? 6.196 -4.642 -0.451 1.00 95.44 72 SER A N 1
ATOM 527 C CA . SER A 1 72 ? 6.564 -3.966 0.792 1.00 95.44 72 SER A CA 1
ATOM 528 C C . SER A 1 72 ? 5.345 -3.836 1.704 1.00 95.44 72 SER A C 1
ATOM 530 O O . SER A 1 72 ? 4.370 -3.180 1.347 1.00 95.44 72 SER A O 1
ATOM 532 N N . ASP A 1 73 ? 5.399 -4.421 2.901 1.00 95.12 73 ASP A N 1
ATOM 533 C CA . ASP A 1 73 ? 4.309 -4.344 3.883 1.00 95.12 73 ASP A CA 1
ATOM 534 C C . ASP A 1 73 ? 3.981 -2.898 4.262 1.00 95.12 73 ASP A C 1
ATOM 536 O O . ASP A 1 73 ? 2.814 -2.516 4.322 1.00 95.12 73 ASP A O 1
ATOM 540 N N . GLN A 1 74 ? 5.011 -2.069 4.449 1.00 94.44 74 GLN A N 1
ATOM 541 C CA . GLN A 1 74 ? 4.837 -0.650 4.740 1.00 94.44 74 GLN A CA 1
ATOM 542 C C . GLN A 1 74 ? 4.131 0.066 3.582 1.00 94.44 74 GLN A C 1
ATOM 544 O O . GLN A 1 74 ? 3.159 0.786 3.804 1.00 94.44 74 GLN A O 1
ATOM 549 N N . SER A 1 75 ? 4.580 -0.156 2.345 1.00 95.69 75 SER A N 1
ATOM 550 C CA . SER A 1 75 ? 3.975 0.467 1.162 1.00 95.69 75 SER A CA 1
ATOM 551 C C . SER A 1 75 ? 2.550 -0.038 0.932 1.00 95.69 75 SER A C 1
ATOM 553 O O . SER A 1 75 ? 1.665 0.742 0.589 1.00 95.69 75 SER A O 1
ATOM 555 N N . ARG A 1 76 ? 2.300 -1.327 1.183 1.00 97.62 76 ARG A N 1
ATOM 556 C CA . ARG A 1 76 ? 0.979 -1.945 1.080 1.00 97.62 76 ARG A CA 1
ATOM 557 C C . ARG A 1 76 ? 0.011 -1.334 2.082 1.00 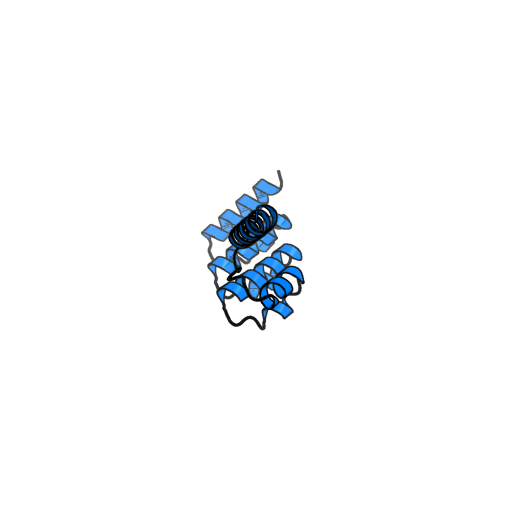97.62 76 ARG A C 1
ATOM 559 O O . ARG A 1 76 ? -1.093 -0.968 1.700 1.00 97.62 76 ARG A O 1
ATOM 566 N N . ASN A 1 77 ? 0.420 -1.181 3.336 1.00 97.31 77 ASN A N 1
ATOM 567 C CA . ASN A 1 77 ? -0.429 -0.585 4.361 1.00 97.31 77 ASN A CA 1
ATOM 568 C C . ASN A 1 77 ? -0.761 0.882 4.045 1.00 97.31 77 ASN A C 1
ATOM 570 O O . ASN A 1 77 ? -1.913 1.286 4.186 1.00 97.31 77 ASN A O 1
ATOM 574 N N . ILE A 1 78 ? 0.215 1.653 3.547 1.00 96.00 78 ILE A N 1
ATOM 575 C CA . ILE A 1 78 ? -0.004 3.032 3.075 1.00 96.00 78 ILE A CA 1
ATOM 576 C C . ILE A 1 78 ? -0.998 3.055 1.907 1.00 96.00 78 ILE A C 1
ATOM 578 O O . ILE A 1 78 ? -1.923 3.864 1.911 1.00 96.00 78 ILE A O 1
ATOM 582 N N . CYS A 1 79 ? -0.850 2.146 0.939 1.00 97.94 79 CYS A N 1
ATOM 583 C CA . CYS A 1 79 ? -1.782 2.000 -0.177 1.00 97.94 79 CYS A CA 1
ATOM 584 C C . CYS A 1 79 ? -3.211 1.714 0.309 1.00 97.94 79 CYS A C 1
ATOM 586 O O . CYS A 1 79 ? -4.143 2.413 -0.086 1.00 97.94 79 CYS A O 1
ATOM 588 N N . ILE A 1 80 ? -3.380 0.729 1.203 1.00 98.50 80 ILE A N 1
ATOM 589 C CA . ILE A 1 80 ? -4.687 0.352 1.761 1.00 98.50 80 ILE A CA 1
ATOM 590 C C . ILE A 1 80 ? -5.321 1.547 2.473 1.00 98.50 80 ILE A C 1
ATOM 592 O O . ILE A 1 80 ? -6.495 1.826 2.254 1.00 98.50 80 ILE A O 1
ATOM 596 N N . MET A 1 81 ? -4.547 2.270 3.287 1.00 97.31 81 MET A N 1
ATOM 597 C CA . MET A 1 81 ? -5.022 3.463 3.986 1.00 97.31 81 MET A CA 1
ATOM 598 C C . MET A 1 81 ? -5.462 4.561 3.010 1.00 97.31 81 MET A C 1
ATOM 600 O O . MET A 1 81 ? -6.513 5.162 3.211 1.00 97.31 81 MET A O 1
ATOM 604 N N . GLY A 1 82 ? -4.703 4.795 1.935 1.00 96.69 82 GLY A N 1
ATOM 605 C CA . GLY A 1 82 ? -5.068 5.757 0.894 1.00 96.69 82 GLY A CA 1
ATOM 606 C C . GLY A 1 82 ? -6.391 5.411 0.207 1.00 96.69 82 GLY A C 1
ATOM 607 O O . GLY A 1 82 ? -7.242 6.285 0.051 1.00 96.69 82 GLY A O 1
ATOM 608 N N . VAL A 1 83 ? -6.598 4.135 -0.141 1.00 98.12 83 VAL A N 1
ATOM 609 C CA . VAL A 1 83 ? -7.876 3.672 -0.705 1.00 98.12 83 VAL A CA 1
ATOM 610 C C . VAL A 1 83 ? -9.005 3.814 0.315 1.00 98.12 83 VAL A C 1
ATOM 612 O O . VAL A 1 83 ? -10.029 4.392 -0.021 1.00 98.12 83 VAL A O 1
ATOM 615 N N . ALA A 1 84 ? -8.803 3.363 1.558 1.00 98.06 84 ALA A N 1
ATOM 616 C CA . ALA A 1 84 ? -9.805 3.424 2.623 1.00 98.06 84 ALA A CA 1
ATOM 617 C C . ALA A 1 84 ? -10.293 4.855 2.890 1.00 98.06 84 ALA A C 1
ATOM 619 O O . ALA A 1 84 ? -11.492 5.078 3.023 1.00 98.06 84 ALA A O 1
ATOM 620 N N . ILE A 1 85 ? -9.378 5.830 2.928 1.00 96.94 85 ILE A N 1
ATOM 621 C CA . ILE A 1 85 ? -9.717 7.253 3.074 1.00 96.94 85 ILE A CA 1
ATOM 622 C C . ILE A 1 85 ? -10.449 7.758 1.827 1.00 96.94 85 ILE A C 1
ATOM 624 O O . ILE A 1 85 ? -11.469 8.428 1.952 1.00 96.94 85 ILE A O 1
ATOM 628 N N . GLY A 1 86 ? -9.972 7.413 0.626 1.00 95.88 86 GLY A N 1
ATOM 629 C CA . GLY A 1 86 ? -10.600 7.828 -0.632 1.00 95.88 86 GLY A CA 1
ATOM 630 C C . GLY A 1 86 ? -12.019 7.283 -0.831 1.00 95.88 86 GLY A C 1
ATOM 631 O O . GLY A 1 86 ? -12.845 7.948 -1.453 1.00 95.88 86 GLY A O 1
ATOM 632 N N . THR A 1 87 ? -12.321 6.101 -0.292 1.00 96.75 87 THR A N 1
ATOM 633 C CA . THR A 1 87 ? -13.656 5.481 -0.337 1.00 96.75 87 THR A CA 1
ATOM 634 C C . THR A 1 87 ? -14.484 5.715 0.919 1.00 96.75 87 THR A C 1
ATOM 636 O O . THR A 1 87 ? -15.646 5.314 0.954 1.00 96.75 87 THR A O 1
ATOM 639 N N . LEU A 1 88 ? -13.889 6.309 1.955 1.00 96.31 88 LEU A N 1
ATOM 640 C CA . LEU A 1 88 ? -14.441 6.379 3.304 1.00 96.31 88 LEU A CA 1
ATOM 641 C C . LEU A 1 88 ? -14.889 5.004 3.859 1.00 96.31 88 LEU A C 1
ATOM 643 O O . LEU A 1 88 ? -15.895 4.899 4.565 1.00 96.31 88 LEU A O 1
ATOM 647 N N . ASP A 1 89 ? -14.150 3.942 3.518 1.00 96.06 89 ASP A N 1
ATOM 648 C CA . ASP A 1 89 ? -14.436 2.558 3.916 1.00 96.06 89 ASP A CA 1
ATOM 649 C C . ASP A 1 89 ? -13.545 2.137 5.091 1.00 96.06 89 ASP A C 1
ATOM 651 O O . ASP A 1 89 ? -12.393 1.735 4.921 1.00 96.06 89 ASP A O 1
ATOM 655 N N . GLU A 1 90 ? -14.086 2.184 6.309 1.00 95.38 90 GLU A N 1
ATOM 656 C CA . GLU A 1 90 ? -13.378 1.702 7.501 1.00 95.38 90 GLU A CA 1
ATOM 657 C C . GLU A 1 90 ? -13.070 0.196 7.443 1.00 95.38 90 GLU A C 1
ATOM 659 O O . GLU A 1 90 ? -12.096 -0.268 8.048 1.00 95.38 90 GLU A O 1
ATOM 664 N N . GLY A 1 91 ? -13.873 -0.581 6.708 1.00 95.69 91 GLY A N 1
ATOM 665 C CA . GLY A 1 91 ? -13.679 -2.016 6.520 1.00 95.69 91 GLY A CA 1
ATOM 666 C C . GLY A 1 91 ? -12.378 -2.325 5.783 1.00 95.69 91 GLY A C 1
ATOM 667 O O . GLY A 1 91 ? -11.672 -3.272 6.146 1.00 95.69 91 GLY A O 1
ATOM 668 N N . ALA A 1 92 ? -11.994 -1.476 4.825 1.00 97.12 92 ALA A N 1
ATOM 669 C CA . ALA A 1 92 ? -10.725 -1.582 4.112 1.00 97.12 92 ALA A CA 1
ATOM 670 C C . ALA A 1 92 ? -9.514 -1.512 5.058 1.00 97.12 92 ALA A C 1
ATOM 672 O O . ALA A 1 92 ? -8.561 -2.279 4.881 1.00 97.12 92 ALA A O 1
ATOM 673 N N . CYS A 1 93 ? -9.572 -0.690 6.116 1.00 97.81 93 CYS A N 1
ATOM 674 C CA . CYS A 1 93 ? -8.511 -0.618 7.124 1.00 97.81 93 CYS A CA 1
ATOM 675 C C . CYS A 1 93 ? -8.241 -1.981 7.774 1.00 97.81 93 CYS A C 1
ATOM 677 O O . CYS A 1 93 ? -7.103 -2.261 8.135 1.00 97.81 93 CYS A O 1
ATOM 679 N N . GLY A 1 94 ? -9.238 -2.869 7.868 1.00 97.25 94 GLY A N 1
ATOM 680 C CA . GLY A 1 94 ? -9.087 -4.225 8.405 1.00 97.25 94 GLY A CA 1
ATOM 681 C C . GLY A 1 94 ? -8.017 -5.074 7.707 1.00 97.25 94 GLY A C 1
ATOM 682 O O . GLY A 1 94 ? -7.506 -6.018 8.306 1.00 97.25 94 GLY A O 1
ATOM 683 N N . ARG A 1 95 ? -7.632 -4.719 6.474 1.00 96.81 95 ARG A N 1
ATOM 684 C CA . ARG A 1 95 ? -6.618 -5.425 5.674 1.00 96.81 95 ARG A CA 1
ATOM 685 C C . ARG A 1 95 ? -5.177 -5.001 5.979 1.00 96.81 95 ARG A C 1
ATOM 687 O O . ARG A 1 95 ? -4.249 -5.627 5.473 1.00 96.81 95 ARG A O 1
ATOM 694 N N . ILE A 1 96 ? -4.982 -3.963 6.794 1.00 97.62 96 ILE A N 1
ATOM 695 C CA . ILE A 1 96 ? -3.665 -3.523 7.268 1.00 97.62 96 ILE A CA 1
ATOM 696 C C . ILE A 1 96 ? -3.163 -4.505 8.331 1.00 97.62 96 ILE A C 1
ATOM 698 O O . ILE A 1 96 ? -3.859 -4.771 9.311 1.00 97.62 96 ILE A O 1
ATOM 702 N N . SER A 1 97 ? -1.951 -5.033 8.139 1.00 93.69 97 SER A N 1
ATOM 703 C CA . SER A 1 97 ? -1.358 -6.037 9.034 1.00 93.69 97 SER A CA 1
ATOM 704 C C . SER A 1 97 ? -0.799 -5.450 10.331 1.00 93.69 97 SER A C 1
ATOM 706 O O . SER A 1 97 ? -0.795 -6.126 11.358 1.00 93.69 97 SER A O 1
ATOM 708 N N . ASP A 1 98 ? -0.328 -4.202 10.302 1.00 94.81 98 ASP A N 1
ATOM 709 C CA . ASP A 1 98 ? 0.193 -3.512 11.481 1.00 94.81 98 ASP A CA 1
ATOM 710 C C . ASP A 1 98 ? -0.950 -2.899 12.302 1.00 94.81 98 ASP A C 1
ATOM 712 O O . ASP A 1 98 ? -1.705 -2.063 11.811 1.00 94.81 98 ASP A O 1
ATOM 716 N N . ALA A 1 99 ? -1.074 -3.288 13.573 1.00 95.69 99 ALA A N 1
ATOM 717 C CA . ALA A 1 99 ? -2.194 -2.875 14.420 1.00 95.69 99 ALA A CA 1
ATOM 718 C C . ALA A 1 99 ? -2.246 -1.356 14.678 1.00 95.69 99 ALA A C 1
ATOM 720 O O . ALA A 1 99 ? -3.337 -0.787 14.791 1.00 95.69 99 ALA A O 1
ATOM 721 N N . ASN A 1 100 ? -1.090 -0.686 14.747 1.00 95.88 100 ASN A N 1
ATOM 722 C CA . ASN A 1 100 ? -1.032 0.757 14.977 1.00 95.88 100 ASN A CA 1
ATOM 723 C C . ASN A 1 100 ? -1.475 1.517 13.724 1.00 95.88 100 ASN A C 1
ATOM 725 O O . ASN A 1 100 ? -2.309 2.417 13.811 1.00 95.88 100 ASN A O 1
ATOM 729 N N . GLN A 1 101 ? -0.987 1.112 12.552 1.00 96.56 101 GLN A N 1
ATOM 730 C CA . GLN A 1 101 ? -1.413 1.671 11.269 1.00 96.56 101 GLN A CA 1
ATOM 731 C C . GLN A 1 101 ? -2.885 1.363 10.987 1.00 96.56 101 GLN A C 1
ATOM 733 O O . GLN A 1 101 ? -3.607 2.217 10.481 1.00 96.56 101 GLN A O 1
ATOM 738 N N . GLN A 1 102 ? -3.367 0.183 11.378 1.00 97.56 102 GLN A N 1
ATOM 739 C CA . GLN A 1 102 ? -4.772 -0.189 11.256 1.00 97.56 102 GLN A CA 1
ATOM 740 C C . GLN A 1 102 ? -5.677 0.746 12.069 1.00 97.56 102 GLN A C 1
ATOM 742 O O . GLN A 1 102 ? -6.710 1.207 11.582 1.00 97.56 102 GLN A O 1
ATOM 747 N N . LYS A 1 103 ? -5.284 1.041 13.314 1.00 97.69 103 LYS A N 1
ATOM 748 C CA . LYS A 1 103 ? -5.981 2.003 14.168 1.00 97.69 103 LYS A CA 1
ATOM 749 C C . LYS A 1 103 ? -5.940 3.411 13.563 1.00 97.69 103 LYS A C 1
ATOM 751 O O . LYS A 1 103 ? -6.996 4.017 13.415 1.00 97.69 103 LYS A O 1
ATOM 756 N N . SER A 1 104 ? -4.760 3.872 13.145 1.00 97.06 104 SER A N 1
ATOM 757 C CA . SER A 1 104 ? -4.572 5.180 12.501 1.00 97.06 104 SER A CA 1
ATOM 758 C C . SER A 1 104 ? -5.418 5.335 11.235 1.00 97.06 104 SER A C 1
ATOM 760 O O . SER A 1 104 ? -5.953 6.411 10.981 1.00 97.06 104 SER A O 1
ATOM 762 N N . CYS A 1 105 ? -5.559 4.270 10.444 1.00 98.06 105 CYS A N 1
ATOM 763 C CA . CYS A 1 105 ? -6.401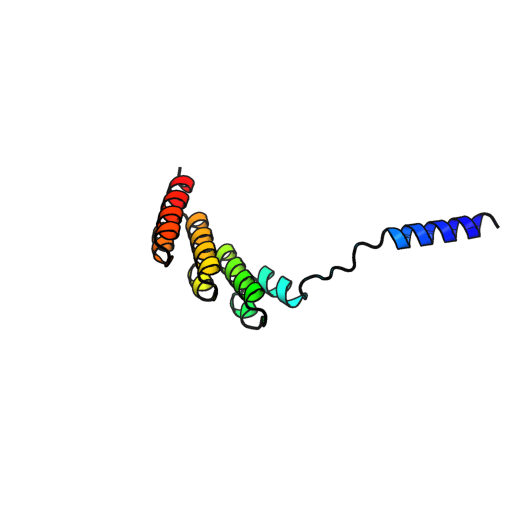 4.257 9.254 1.00 98.06 105 CYS A CA 1
ATOM 764 C C . CYS A 1 105 ? -7.868 4.506 9.616 1.00 98.06 105 CYS A C 1
ATOM 766 O O . CYS A 1 105 ? -8.477 5.407 9.050 1.00 98.06 105 CYS A O 1
ATOM 768 N N . ARG A 1 106 ? -8.416 3.783 10.605 1.00 98.06 106 ARG A N 1
ATOM 769 C CA . ARG A 1 106 ? -9.810 3.972 11.048 1.00 98.06 106 ARG A CA 1
ATOM 770 C C . ARG A 1 106 ? -10.067 5.386 11.559 1.00 98.06 106 ARG A C 1
ATOM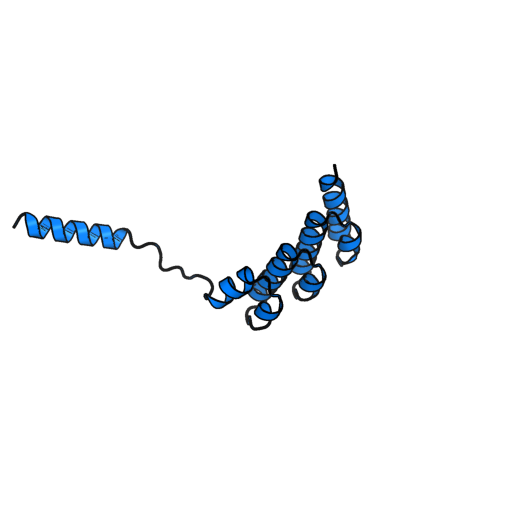 772 O O . ARG A 1 106 ? -11.048 5.999 11.164 1.00 98.06 106 ARG A O 1
ATOM 779 N N . GLU A 1 107 ? -9.160 5.917 12.376 1.00 97.06 107 GLU A N 1
ATOM 780 C CA . GLU A 1 107 ? -9.252 7.297 12.871 1.00 97.06 107 GLU A CA 1
ATOM 781 C C . GLU A 1 107 ? -9.231 8.313 11.718 1.00 97.06 107 GLU A C 1
ATOM 783 O O . GLU A 1 107 ? -9.993 9.276 11.727 1.00 97.06 107 GLU A O 1
ATOM 788 N N . SER A 1 108 ? -8.403 8.072 10.696 1.00 97.00 108 SER A N 1
ATOM 789 C CA . SER A 1 108 ? -8.293 8.949 9.522 1.00 97.00 108 SER A CA 1
ATOM 790 C C . SER A 1 108 ? -9.533 8.886 8.628 1.00 97.00 108 SER A C 1
ATOM 792 O O . SER A 1 108 ? -9.984 9.921 8.147 1.00 97.00 108 SER A O 1
ATOM 794 N N . VAL A 1 109 ? -10.107 7.694 8.424 1.00 97.00 109 VAL A N 1
ATOM 795 C CA . VAL A 1 109 ? -11.368 7.516 7.684 1.00 97.00 109 VAL A CA 1
ATOM 796 C C . VAL A 1 109 ? -12.520 8.199 8.416 1.00 97.00 109 VAL A C 1
ATOM 798 O O . VAL A 1 109 ? -13.282 8.939 7.798 1.00 97.00 109 VAL A O 1
ATOM 801 N N . GLN A 1 110 ? -12.616 8.014 9.735 1.00 96.00 110 GLN A N 1
ATOM 802 C CA . GLN A 1 110 ? -13.641 8.655 10.554 1.00 96.00 110 GLN A CA 1
ATOM 803 C C . GLN A 1 110 ? -13.522 10.186 10.515 1.00 96.00 110 GLN A C 1
ATOM 805 O O . GLN A 1 110 ? -14.530 10.876 10.391 1.00 96.00 110 GLN A O 1
ATOM 810 N N . ALA A 1 111 ? -12.297 10.718 10.581 1.00 95.31 111 ALA A N 1
ATOM 811 C CA . ALA A 1 111 ? -12.042 12.151 10.471 1.00 95.31 111 ALA A CA 1
ATOM 812 C C . ALA A 1 111 ? -12.342 12.716 9.073 1.00 95.31 111 ALA A C 1
ATOM 814 O O . ALA A 1 111 ? -12.653 13.892 8.963 1.00 95.31 111 ALA A O 1
ATOM 815 N N . ALA A 1 112 ? -12.252 11.906 8.014 1.00 91.88 112 ALA A N 1
ATOM 816 C CA . ALA A 1 112 ? -12.598 12.317 6.653 1.00 91.88 112 ALA A CA 1
ATOM 817 C C . ALA A 1 112 ? -14.116 12.279 6.369 1.00 91.88 112 ALA A C 1
ATOM 819 O O . ALA A 1 112 ? -14.567 12.860 5.383 1.00 91.88 112 ALA A O 1
ATOM 820 N N . HIS A 1 113 ? -14.900 11.600 7.215 1.00 79.81 113 HIS A N 1
ATOM 821 C CA . HIS A 1 113 ? -16.368 11.519 7.129 1.00 79.81 113 HIS A CA 1
ATOM 822 C C . HIS A 1 113 ? -17.095 12.748 7.708 1.00 79.81 113 HIS A C 1
ATOM 824 O O . HIS A 1 113 ? -18.294 12.898 7.470 1.00 79.81 113 HIS A O 1
ATOM 830 N N . GLY A 1 114 ? -16.414 13.598 8.486 1.00 64.44 114 GLY A N 1
ATOM 831 C CA . GLY A 1 114 ? -17.004 14.728 9.224 1.00 64.44 114 GLY A CA 1
ATOM 832 C C . GLY A 1 114 ? -16.257 16.038 9.034 1.00 64.44 114 GLY A C 1
ATOM 833 O O . GLY A 1 114 ? -16.872 17.080 9.353 1.00 64.44 114 GLY A O 1
#